Protein AF-A0AB39YN99-F1 (afdb_monomer)

Solvent-accessible surface area (backbone atoms only — not comparable to full-atom values): 7564 Å² total; per-residue (Å²): 137,82,85,80,78,78,79,78,75,82,68,82,74,73,77,82,43,64,75,48,99,89,37,69,22,43,81,35,86,63,63,69,101,74,63,87,51,99,78,62,91,64,81,81,72,51,27,34,34,31,96,87,71,52,70,44,65,35,57,83,80,37,55,66,59,41,53,52,52,52,52,52,50,50,54,52,50,53,50,52,48,53,54,49,53,53,50,49,29,54,53,52,40,55,43,39,78,72,69,45,58,63,67,65,50,25,61,76,68,72,45,59,79,87,48,50,64,71,42,68,106

Sequence (121 aa):
MAENDVHVVTDQVIPVGPVHCGAHMAISAGPSHDAMKWVSVEPIWPEWACGCGFRMDIDAIDPVSGVWIAALRRQSLQHELAISQNTLALAFRKAVDAGVNPQALAEVAGVPAAEIETLLA

Foldseek 3Di:
DDPPPPPPPPPPPPDQADDDPNDTFDWDPDADPPPPPPDDPDPRFIWGADPVGDTGGPCVVDVPVSVVVVVVVVVVVVVVVVVVLLVQLVVLCVCVVVVDDSVVVCVVVVNPPVCSVVSND

Nearest PDB structures (foldseek):
  1nr4-assembly3_F  TM=3.865E-01  e=9.931E+00  unclassified

Mean predicted aligned error: 11.43 Å

Organism: NCBI:txid3162492

Secondary structure (DSSP, 8-state):
----------------PPEETTEEPEEE-SPSTT---TT--S----EEE-TTS-EEESTTT-HHHHHHHHHHHHHHHHHHHHHHHHHHHHHHHHHHHTT--HHHHHHHHT--GGGHHHHH-

pLDDT: mean 78.4, std 18.28, range [38.88, 98.0]

Structure (mmCIF, N/CA/C/O backbone):
data_AF-A0AB39YN99-F1
#
_entry.id   AF-A0AB39YN99-F1
#
loop_
_atom_site.group_PDB
_atom_site.id
_atom_site.type_symbol
_atom_site.label_atom_id
_atom_site.label_alt_id
_atom_site.label_comp_id
_atom_site.label_asym_id
_atom_site.label_entity_id
_atom_site.label_seq_id
_atom_site.pdbx_PDB_ins_code
_atom_site.Cartn_x
_atom_site.Cartn_y
_atom_site.Cartn_z
_atom_site.occupancy
_atom_site.B_iso_or_equiv
_atom_site.auth_seq_id
_atom_site.auth_comp_id
_atom_site.auth_asym_id
_atom_site.auth_atom_id
_atom_site.pdbx_PDB_model_num
ATOM 1 N N . MET A 1 1 ? 9.191 38.308 -26.990 1.00 38.88 1 MET A N 1
ATOM 2 C CA . MET A 1 1 ? 8.729 37.286 -26.031 1.00 38.88 1 MET A CA 1
ATOM 3 C C . MET A 1 1 ? 8.243 36.123 -26.868 1.00 38.88 1 MET A C 1
ATOM 5 O O . MET A 1 1 ? 7.245 36.288 -27.549 1.00 38.88 1 MET A O 1
ATOM 9 N N . ALA A 1 2 ? 9.026 35.050 -26.956 1.00 40.06 2 ALA A N 1
ATOM 10 C CA . ALA A 1 2 ? 8.625 33.838 -27.661 1.00 40.06 2 ALA A CA 1
ATOM 11 C C . ALA A 1 2 ? 8.092 32.868 -26.604 1.00 40.06 2 ALA A C 1
ATOM 13 O O . ALA A 1 2 ? 8.835 32.486 -25.700 1.00 40.06 2 ALA A O 1
ATOM 14 N N . GLU A 1 3 ? 6.797 32.570 -26.669 1.00 43.72 3 GLU A N 1
ATOM 15 C CA . GLU A 1 3 ? 6.169 31.494 -25.906 1.00 43.72 3 GLU A CA 1
ATOM 16 C C . GLU A 1 3 ? 6.797 30.173 -26.353 1.00 43.72 3 GLU A C 1
ATOM 18 O O . GLU A 1 3 ? 6.699 29.781 -27.514 1.00 43.72 3 GLU A O 1
ATOM 23 N N . ASN A 1 4 ? 7.515 29.530 -25.434 1.00 45.47 4 ASN A N 1
ATOM 24 C CA . ASN A 1 4 ? 8.022 28.181 -25.625 1.00 45.47 4 ASN A CA 1
ATOM 25 C C . ASN A 1 4 ? 6.851 27.234 -25.364 1.00 45.47 4 ASN A C 1
ATOM 27 O O . ASN A 1 4 ? 6.567 26.886 -24.217 1.00 45.47 4 ASN A O 1
ATOM 31 N N . ASP A 1 5 ? 6.146 26.885 -26.432 1.00 44.09 5 ASP A N 1
ATOM 32 C CA . ASP A 1 5 ? 5.047 25.932 -26.393 1.00 44.09 5 ASP A CA 1
ATOM 33 C C . ASP A 1 5 ? 5.636 24.537 -26.135 1.00 44.09 5 ASP A C 1
ATOM 35 O O . ASP A 1 5 ? 6.235 23.901 -27.009 1.00 44.09 5 ASP A O 1
ATOM 39 N N . VAL A 1 6 ? 5.569 24.087 -24.8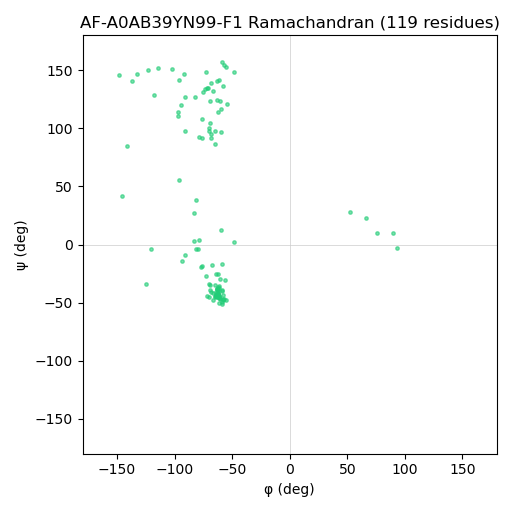80 1.00 55.06 6 VAL A N 1
ATOM 40 C CA . VAL A 1 6 ? 5.985 22.736 -24.502 1.00 55.06 6 VAL A CA 1
ATOM 41 C C . VAL A 1 6 ? 4.879 21.797 -24.958 1.00 55.06 6 VAL A C 1
ATOM 43 O O . VAL A 1 6 ? 3.924 21.535 -24.230 1.00 55.06 6 VAL A O 1
ATOM 46 N N . HIS A 1 7 ? 5.013 21.277 -26.176 1.00 40.53 7 HIS A N 1
ATOM 47 C CA . HIS A 1 7 ? 4.243 20.122 -26.615 1.00 40.53 7 HIS A CA 1
ATOM 48 C C . HIS A 1 7 ? 4.562 18.944 -25.688 1.00 40.53 7 HIS A C 1
ATOM 50 O O . HIS A 1 7 ? 5.565 18.248 -25.853 1.00 40.53 7 HIS A O 1
ATOM 56 N N . VAL A 1 8 ? 3.708 18.727 -24.687 1.00 49.81 8 VAL A N 1
ATOM 57 C CA . VAL A 1 8 ? 3.720 17.511 -23.877 1.00 49.81 8 VAL A CA 1
ATOM 58 C C . VAL A 1 8 ? 3.265 16.383 -24.793 1.00 49.81 8 VAL A C 1
ATOM 60 O O . VAL A 1 8 ? 2.074 16.175 -25.011 1.00 49.81 8 VAL A O 1
ATOM 63 N N . VAL A 1 9 ? 4.230 15.685 -25.384 1.00 46.12 9 VAL A N 1
ATOM 64 C CA . VAL A 1 9 ? 3.990 14.441 -26.109 1.00 46.12 9 VAL A CA 1
ATOM 65 C C . VAL A 1 9 ? 3.508 13.420 -25.079 1.00 46.12 9 VAL A C 1
ATOM 67 O O . VAL A 1 9 ? 4.300 12.837 -24.347 1.00 46.12 9 VAL A O 1
ATOM 70 N N . THR A 1 10 ? 2.192 13.229 -24.986 1.00 50.16 10 THR A N 1
ATOM 71 C CA . THR A 1 10 ? 1.552 12.155 -24.211 1.00 50.16 10 THR A CA 1
ATOM 72 C C . THR A 1 10 ? 1.547 10.845 -24.991 1.00 50.16 10 THR A C 1
ATOM 74 O O . THR A 1 10 ? 0.559 10.114 -24.969 1.00 50.16 10 THR A O 1
ATOM 77 N N . ASP A 1 11 ? 2.617 10.552 -25.724 1.00 49.78 11 ASP A N 1
ATOM 78 C CA . ASP A 1 11 ? 2.796 9.202 -26.229 1.00 49.78 11 ASP A CA 1
ATOM 79 C C . ASP A 1 11 ? 3.270 8.394 -25.023 1.00 49.78 11 ASP A C 1
ATOM 81 O O . ASP A 1 11 ? 4.358 8.633 -24.493 1.00 49.78 11 ASP A O 1
ATOM 85 N N . GLN A 1 12 ? 2.412 7.524 -24.486 1.00 49.94 12 GLN A N 1
ATOM 86 C CA . GLN A 1 12 ? 2.857 6.555 -23.493 1.00 49.94 12 GLN A CA 1
ATOM 87 C C . GLN A 1 12 ? 3.834 5.618 -24.197 1.00 49.94 12 GLN A C 1
ATOM 89 O O . GLN A 1 12 ? 3.448 4.580 -24.730 1.00 49.94 12 GLN A O 1
ATOM 94 N N . VAL A 1 13 ? 5.105 6.011 -24.230 1.00 55.81 13 VAL A N 1
ATOM 95 C CA . VAL A 1 13 ? 6.189 5.167 -24.706 1.00 55.81 13 VAL A CA 1
ATOM 96 C C . VAL A 1 13 ? 6.325 4.060 -23.674 1.00 55.81 13 VAL A C 1
ATOM 98 O O . VAL A 1 13 ? 6.999 4.217 -22.660 1.00 55.81 13 VAL A O 1
ATOM 101 N N . ILE A 1 14 ? 5.629 2.947 -23.899 1.00 59.09 14 ILE A N 1
ATOM 102 C CA . ILE A 1 14 ? 5.963 1.701 -23.221 1.00 59.09 14 ILE A CA 1
ATOM 103 C C . ILE A 1 14 ? 7.404 1.411 -23.643 1.00 59.09 14 ILE A C 1
ATOM 105 O O . ILE A 1 14 ? 7.646 1.259 -24.846 1.00 59.09 14 ILE A O 1
ATOM 109 N N . PRO A 1 15 ? 8.369 1.388 -22.710 1.00 64.12 15 PRO A N 1
ATOM 110 C CA . PRO A 1 15 ? 9.749 1.173 -23.086 1.00 64.12 15 PRO A CA 1
ATOM 111 C C . PRO A 1 15 ? 9.870 -0.183 -23.771 1.00 64.12 15 PRO A C 1
ATOM 113 O O . PRO A 1 15 ? 9.473 -1.220 -23.231 1.00 64.12 15 PRO A O 1
ATOM 116 N N . VAL A 1 16 ? 10.389 -0.158 -24.997 1.00 73.12 16 VAL A N 1
ATOM 117 C CA . VAL A 1 16 ? 10.720 -1.373 -25.731 1.00 73.12 16 VAL A CA 1
ATOM 118 C C . VAL A 1 16 ? 11.916 -1.981 -25.014 1.00 73.12 16 VAL A C 1
ATOM 120 O O . VAL A 1 16 ? 13.025 -1.456 -25.091 1.00 73.12 16 VAL A O 1
ATOM 123 N N . GLY A 1 17 ? 11.668 -3.052 -24.263 1.00 77.44 17 GLY A N 1
ATOM 124 C CA . GLY A 1 17 ? 12.700 -3.703 -23.471 1.00 77.44 17 GLY A CA 1
ATOM 125 C C . GLY A 1 17 ? 13.879 -4.197 -24.311 1.00 77.44 17 GLY A C 1
ATOM 126 O O . GLY A 1 17 ? 13.727 -4.441 -25.517 1.00 77.44 17 GLY A O 1
ATOM 127 N N . PRO A 1 18 ? 15.056 -4.380 -23.690 1.00 86.56 18 PRO A N 1
ATOM 128 C CA . PRO A 1 18 ? 16.222 -4.944 -24.352 1.00 86.56 18 PRO A CA 1
ATOM 129 C C . PRO A 1 18 ? 15.906 -6.330 -24.923 1.00 86.56 18 PRO A C 1
ATOM 131 O O . PRO A 1 18 ? 15.003 -7.035 -24.465 1.00 86.56 18 PRO A O 1
ATOM 134 N N . VAL A 1 19 ? 16.649 -6.723 -25.957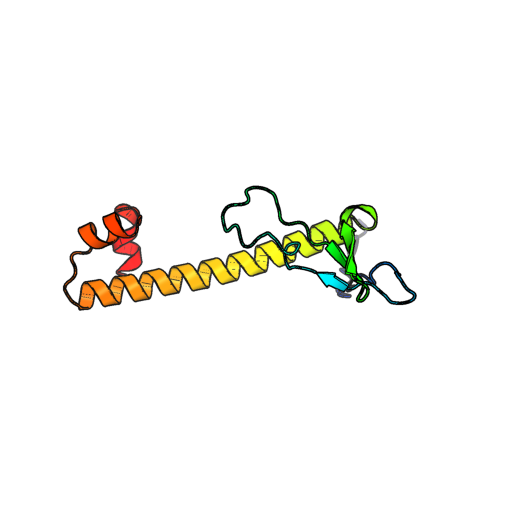 1.00 90.06 19 VAL A N 1
ATOM 135 C CA . VAL A 1 19 ? 16.476 -8.025 -26.608 1.00 90.06 19 VAL A CA 1
ATOM 136 C C . VAL A 1 19 ? 17.390 -9.054 -25.951 1.00 90.06 19 VAL A C 1
ATOM 138 O O . VAL A 1 19 ? 18.603 -8.869 -25.894 1.00 90.06 19 VAL A O 1
ATOM 141 N N . HIS A 1 20 ? 16.810 -10.176 -25.529 1.00 90.50 20 HIS A N 1
ATOM 142 C CA . HIS A 1 20 ? 17.538 -11.353 -25.062 1.00 90.50 20 HIS A CA 1
ATOM 143 C C . HIS A 1 20 ? 16.899 -12.621 -25.638 1.00 90.50 20 HIS A C 1
ATOM 145 O O . HIS A 1 20 ? 15.679 -12.711 -25.764 1.00 90.50 20 HIS A O 1
ATOM 151 N N . CYS A 1 21 ? 17.713 -13.603 -26.039 1.00 93.69 21 CYS A N 1
ATOM 152 C CA . CYS A 1 21 ? 17.256 -14.801 -26.766 1.00 93.69 21 CYS A CA 1
ATOM 153 C C . CYS A 1 21 ? 16.414 -14.505 -28.029 1.00 93.69 21 CYS A C 1
ATOM 155 O O . CYS A 1 21 ? 15.579 -15.316 -28.420 1.00 93.69 21 CYS A O 1
ATOM 157 N N . GLY A 1 22 ? 16.622 -13.351 -28.672 1.00 92.12 22 GLY A N 1
ATOM 158 C CA . GLY A 1 22 ? 15.865 -12.950 -29.863 1.00 92.12 22 GLY A CA 1
ATOM 159 C C . GLY A 1 22 ? 14.437 -12.464 -29.587 1.00 92.12 22 GLY A C 1
ATOM 160 O O . GLY A 1 22 ? 13.686 -12.258 -30.535 1.00 92.12 22 GLY A O 1
ATOM 161 N N . ALA A 1 23 ? 14.061 -12.255 -28.322 1.00 89.00 23 ALA A N 1
ATOM 162 C CA . ALA A 1 23 ? 12.782 -11.675 -27.924 1.00 89.00 23 ALA A CA 1
ATOM 163 C C . ALA A 1 23 ? 12.997 -10.427 -27.059 1.00 89.00 23 ALA A C 1
ATOM 165 O O . ALA A 1 23 ? 13.983 -10.327 -26.326 1.00 89.00 23 ALA A O 1
ATOM 166 N N . HIS A 1 24 ? 12.059 -9.481 -27.125 1.00 89.19 24 HIS A N 1
ATOM 167 C CA . HIS A 1 24 ? 12.042 -8.358 -26.192 1.00 89.19 24 HIS A CA 1
ATOM 168 C C . HIS A 1 24 ? 11.746 -8.859 -24.781 1.00 89.19 24 HIS A C 1
ATOM 170 O O . HIS A 1 24 ? 10.819 -9.641 -24.561 1.00 89.19 24 HIS A O 1
ATOM 176 N N . MET A 1 25 ? 12.552 -8.407 -23.831 1.00 87.56 25 MET A N 1
ATOM 177 C CA . MET A 1 25 ? 12.331 -8.662 -22.417 1.00 87.56 25 MET A CA 1
ATOM 178 C C . MET A 1 25 ? 11.144 -7.836 -21.917 1.00 87.56 25 MET A C 1
ATOM 180 O O . MET A 1 25 ? 10.891 -6.730 -22.396 1.00 87.56 25 MET A O 1
ATOM 184 N N . ALA A 1 26 ? 10.418 -8.376 -20.942 1.00 85.44 26 ALA A N 1
ATOM 185 C CA . ALA A 1 26 ? 9.306 -7.694 -20.291 1.00 85.44 26 ALA A CA 1
ATOM 186 C C . ALA A 1 26 ? 9.738 -7.168 -18.921 1.00 85.44 26 ALA A C 1
ATOM 188 O O . ALA A 1 26 ? 10.592 -7.763 -18.267 1.00 85.44 26 ALA A O 1
ATOM 189 N N . ILE A 1 27 ? 9.126 -6.080 -18.461 1.00 79.69 27 ILE A N 1
ATOM 190 C CA . ILE A 1 27 ? 9.328 -5.604 -17.090 1.00 79.69 27 ILE A CA 1
ATOM 191 C C . ILE A 1 27 ? 8.678 -6.603 -16.135 1.00 79.69 27 ILE A C 1
ATOM 193 O O . ILE A 1 27 ? 7.473 -6.851 -16.206 1.00 79.69 27 ILE A O 1
ATOM 197 N N . SER A 1 28 ? 9.454 -7.136 -15.200 1.00 74.56 28 SER A N 1
ATOM 198 C CA . SER A 1 28 ? 8.920 -7.852 -14.050 1.00 74.56 28 SER A CA 1
ATOM 199 C C . SER A 1 28 ? 8.853 -6.910 -12.853 1.00 74.56 28 SER A C 1
ATOM 201 O O . SER A 1 28 ? 9.875 -6.531 -12.290 1.00 74.56 28 SER A O 1
ATOM 203 N N . ALA A 1 29 ? 7.631 -6.558 -12.449 1.00 58.72 29 ALA A N 1
ATOM 204 C CA . ALA A 1 29 ? 7.355 -5.799 -11.224 1.00 58.72 29 ALA A CA 1
ATOM 205 C C . ALA A 1 29 ? 7.297 -6.686 -9.960 1.00 58.72 29 ALA A C 1
ATOM 207 O O . ALA A 1 29 ? 6.960 -6.210 -8.876 1.00 58.72 29 ALA A O 1
ATOM 208 N N . GLY A 1 30 ? 7.561 -7.987 -10.112 1.00 53.34 30 GLY A N 1
ATOM 209 C CA . GLY A 1 30 ? 7.615 -8.946 -9.018 1.00 53.34 30 GLY A CA 1
ATOM 210 C C . GLY A 1 30 ? 9.057 -9.133 -8.556 1.00 53.34 30 GLY A C 1
ATOM 211 O O . GLY A 1 30 ? 9.948 -9.164 -9.410 1.00 53.34 30 GLY A O 1
ATOM 212 N N . PRO A 1 31 ? 9.291 -9.279 -7.244 1.00 50.59 31 PRO A N 1
ATOM 213 C CA . PRO A 1 31 ? 10.626 -9.554 -6.748 1.00 50.59 31 PRO A CA 1
ATOM 214 C C . PRO A 1 31 ? 11.207 -10.803 -7.417 1.00 50.59 31 PRO A C 1
ATOM 216 O O . PRO A 1 31 ? 10.467 -11.715 -7.809 1.00 50.59 31 PRO A O 1
ATOM 219 N N . SER A 1 32 ? 12.537 -10.873 -7.511 1.00 51.69 32 SER A N 1
ATOM 220 C CA . SER A 1 32 ? 13.215 -12.158 -7.679 1.00 51.69 32 SER A CA 1
ATOM 221 C C . SER A 1 32 ? 12.649 -13.142 -6.644 1.00 51.69 32 SER A C 1
ATOM 223 O O . SER A 1 32 ? 12.173 -12.729 -5.585 1.00 51.69 32 SER A O 1
ATOM 225 N N . HIS A 1 33 ? 12.619 -14.426 -6.996 1.00 42.72 33 HIS A N 1
ATOM 226 C CA . HIS A 1 33 ? 11.832 -15.533 -6.421 1.00 42.72 33 HIS A CA 1
ATOM 227 C C . HIS A 1 33 ? 11.834 -15.708 -4.871 1.00 42.72 33 HIS A C 1
ATOM 229 O O . HIS A 1 33 ? 11.201 -16.636 -4.374 1.00 42.72 33 HIS A O 1
ATOM 235 N N . ASP A 1 34 ? 12.501 -14.832 -4.115 1.00 46.19 34 ASP A N 1
ATOM 236 C CA . ASP A 1 34 ? 12.751 -14.870 -2.673 1.00 46.19 34 ASP A CA 1
ATOM 237 C C . ASP A 1 34 ? 12.198 -13.674 -1.855 1.00 46.19 34 ASP A C 1
ATOM 239 O O . ASP A 1 34 ? 12.284 -13.682 -0.624 1.00 46.19 34 ASP A O 1
ATOM 243 N N . ALA A 1 35 ? 11.594 -12.641 -2.464 1.00 46.47 35 ALA A N 1
ATOM 244 C CA . ALA A 1 35 ? 11.055 -11.498 -1.701 1.00 46.47 35 ALA A CA 1
ATOM 245 C C . ALA A 1 35 ? 9.547 -11.612 -1.395 1.00 46.47 35 ALA A C 1
ATOM 247 O O . ALA A 1 35 ? 8.761 -10.699 -1.622 1.00 46.47 35 ALA A O 1
ATOM 248 N N . MET A 1 36 ? 9.151 -12.716 -0.756 1.00 42.91 36 MET A N 1
ATOM 249 C CA . MET A 1 36 ? 8.018 -12.710 0.190 1.00 42.91 36 MET A CA 1
ATOM 250 C C . MET A 1 36 ? 8.461 -12.234 1.586 1.00 42.91 36 MET A C 1
ATOM 252 O O . MET A 1 36 ? 7.881 -12.587 2.610 1.00 42.91 36 MET A O 1
ATOM 256 N N . LYS A 1 37 ? 9.506 -11.406 1.651 1.00 48.50 37 LYS A N 1
ATOM 257 C CA . LYS A 1 37 ? 9.870 -10.673 2.858 1.00 48.50 37 LYS A CA 1
ATOM 258 C C . LYS A 1 37 ? 9.145 -9.339 2.792 1.00 48.50 37 LYS A C 1
ATOM 260 O O . LYS A 1 37 ? 9.633 -8.395 2.186 1.00 48.50 37 LYS A O 1
ATOM 265 N N . TRP A 1 38 ? 8.004 -9.251 3.468 1.00 48.78 38 TRP A N 1
ATOM 266 C CA . TRP A 1 38 ? 7.230 -8.023 3.719 1.00 48.78 38 TRP A CA 1
ATOM 267 C C . TRP A 1 38 ? 8.021 -6.940 4.498 1.00 48.78 38 TRP A C 1
ATOM 269 O O . TRP A 1 38 ? 7.452 -5.981 5.003 1.00 48.78 38 TRP A O 1
ATOM 279 N N . VAL A 1 39 ? 9.340 -7.120 4.626 1.00 49.38 39 VAL A N 1
ATOM 280 C CA . VAL A 1 39 ? 10.290 -6.383 5.459 1.00 49.38 39 VAL A CA 1
ATOM 281 C C . VAL A 1 39 ? 11.639 -6.294 4.722 1.00 49.38 39 VAL A C 1
ATOM 283 O O . VAL A 1 39 ? 12.693 -6.537 5.303 1.00 49.38 39 VAL A O 1
ATOM 286 N N . SER A 1 40 ? 11.641 -6.032 3.413 1.00 55.59 40 SER A N 1
ATOM 287 C CA . SER A 1 40 ? 12.859 -5.518 2.774 1.00 55.59 40 SER A CA 1
ATOM 288 C C . SER A 1 40 ? 12.769 -3.999 2.730 1.00 55.59 40 SER A C 1
ATOM 290 O O . SER A 1 40 ? 11.821 -3.451 2.172 1.00 55.59 40 SER A O 1
ATOM 292 N N . VAL A 1 41 ? 13.731 -3.328 3.366 1.00 54.66 41 VAL A N 1
ATOM 293 C CA . VAL A 1 41 ? 13.883 -1.861 3.333 1.00 54.66 41 VAL A CA 1
ATOM 294 C C . VAL A 1 41 ? 14.481 -1.415 1.994 1.00 54.66 41 VAL A C 1
ATOM 296 O O . VAL A 1 41 ? 14.367 -0.253 1.610 1.00 54.66 41 VAL A O 1
ATOM 299 N N . GLU A 1 42 ? 15.105 -2.341 1.265 1.00 58.38 42 GLU A N 1
ATOM 300 C CA . GLU A 1 42 ? 15.669 -2.060 -0.046 1.00 58.38 42 GLU A CA 1
ATOM 301 C C . GLU A 1 42 ? 14.553 -1.919 -1.088 1.00 58.38 42 GLU A C 1
ATOM 303 O O . GLU A 1 42 ? 13.645 -2.760 -1.134 1.00 58.38 42 GLU A O 1
ATOM 308 N N . PRO A 1 43 ? 14.607 -0.874 -1.936 1.00 59.19 43 PRO A N 1
ATOM 309 C CA . PRO A 1 43 ? 13.700 -0.754 -3.062 1.00 59.19 43 PRO A CA 1
ATOM 310 C C . PRO A 1 43 ? 13.779 -2.025 -3.906 1.00 59.19 43 PRO A C 1
ATOM 312 O O . PRO A 1 43 ? 14.845 -2.379 -4.408 1.00 59.19 43 PRO A O 1
ATOM 315 N N . ILE A 1 44 ? 12.646 -2.709 -4.071 1.00 66.38 44 ILE A N 1
ATOM 316 C CA . ILE A 1 44 ? 12.533 -3.775 -5.065 1.00 66.38 44 ILE A CA 1
ATOM 317 C C . ILE A 1 44 ? 12.558 -3.075 -6.419 1.00 66.38 44 ILE A C 1
ATOM 319 O O . ILE A 1 44 ? 11.545 -2.518 -6.857 1.00 66.38 44 ILE A O 1
ATOM 323 N N . TRP A 1 45 ? 13.734 -3.044 -7.036 1.00 67.38 45 TRP A N 1
ATOM 324 C CA . TRP A 1 45 ? 13.882 -2.486 -8.366 1.00 67.38 45 TRP A CA 1
ATOM 325 C C . TRP A 1 45 ? 13.219 -3.418 -9.384 1.00 67.38 45 TRP A C 1
ATOM 327 O O . TRP A 1 45 ? 13.376 -4.637 -9.301 1.00 67.38 45 TRP A O 1
ATOM 337 N N . PRO A 1 46 ? 12.429 -2.874 -10.323 1.00 72.12 46 PRO A N 1
ATOM 338 C CA . PRO A 1 46 ? 11.955 -3.645 -11.458 1.00 72.12 46 PRO A CA 1
ATOM 339 C C . PRO A 1 46 ? 13.149 -4.132 -12.281 1.00 72.12 46 PRO A C 1
ATOM 341 O O . PRO A 1 46 ? 14.120 -3.410 -12.495 1.00 72.12 46 PRO A O 1
ATOM 344 N N . GLU A 1 47 ? 13.039 -5.354 -12.776 1.00 79.56 47 GLU A N 1
ATOM 345 C CA . GLU A 1 47 ? 14.037 -5.978 -13.641 1.00 79.56 47 GLU A CA 1
ATOM 346 C C . GLU A 1 47 ? 13.421 -6.196 -15.024 1.00 79.56 47 GLU A C 1
ATOM 348 O O . GLU A 1 47 ? 12.210 -6.412 -15.160 1.00 79.56 47 GLU A O 1
ATOM 353 N N . TRP A 1 48 ? 14.253 -6.199 -16.059 1.00 85.75 48 TRP A N 1
ATOM 354 C CA . TRP A 1 48 ? 13.877 -6.827 -17.315 1.00 85.75 48 TRP A CA 1
ATOM 355 C C . TRP A 1 48 ? 13.985 -8.341 -17.146 1.00 85.75 48 TRP A C 1
ATOM 357 O O . TRP A 1 48 ? 15.018 -8.857 -16.721 1.00 85.75 48 TRP A O 1
ATOM 367 N N . ALA A 1 49 ? 12.943 -9.063 -17.543 1.00 87.50 49 ALA A N 1
ATOM 368 C CA . ALA A 1 49 ? 12.885 -10.514 -17.528 1.00 87.50 49 ALA A CA 1
ATOM 369 C C . ALA A 1 49 ? 12.710 -11.061 -18.950 1.00 87.50 49 ALA A C 1
ATOM 371 O O . ALA A 1 49 ? 11.809 -10.668 -19.696 1.00 87.50 49 ALA A O 1
ATOM 372 N N . CYS A 1 50 ? 13.570 -12.004 -19.326 1.00 89.00 50 CYS A N 1
ATOM 373 C CA . CYS A 1 50 ? 13.420 -12.799 -20.537 1.00 89.00 50 CYS A CA 1
ATOM 374 C C . CYS A 1 50 ? 12.644 -14.082 -20.214 1.00 89.00 50 CYS A C 1
ATOM 376 O O . CYS A 1 50 ? 12.841 -14.681 -19.156 1.00 89.00 50 CYS A O 1
ATOM 378 N N . GLY A 1 51 ? 11.840 -14.580 -21.157 1.00 85.81 51 GLY A N 1
ATOM 379 C CA . GLY A 1 51 ? 11.148 -15.868 -21.015 1.00 85.81 51 GLY A CA 1
ATOM 380 C C . GLY A 1 51 ? 12.081 -17.070 -20.795 1.00 85.81 51 GLY A C 1
ATOM 381 O O . GL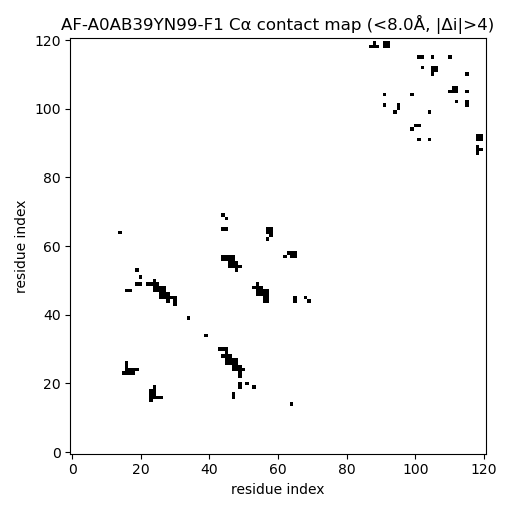Y A 1 51 ? 11.632 -18.104 -20.315 1.00 85.81 51 GLY A O 1
ATOM 382 N N . CYS A 1 52 ? 13.381 -16.940 -21.088 1.00 89.25 52 CYS A N 1
ATOM 383 C CA . CYS A 1 52 ? 14.386 -17.967 -20.799 1.00 89.25 52 CYS A CA 1
ATOM 384 C C . CYS A 1 52 ? 14.860 -17.991 -19.330 1.00 89.25 52 CYS A C 1
ATOM 386 O O . CYS A 1 52 ? 15.698 -18.819 -18.983 1.00 89.25 52 CYS A O 1
ATOM 388 N N . GLY A 1 53 ? 14.396 -17.059 -18.489 1.00 86.12 53 GLY A N 1
ATOM 389 C CA . GLY A 1 53 ? 14.806 -16.918 -17.088 1.00 86.12 53 GLY A CA 1
ATOM 390 C C . GLY A 1 53 ? 15.965 -15.945 -16.840 1.00 86.12 53 GLY A C 1
ATOM 391 O O . GLY A 1 53 ? 16.301 -15.706 -15.684 1.00 86.12 53 GLY A O 1
ATOM 392 N N . PHE A 1 54 ? 16.557 -15.356 -17.887 1.00 86.38 54 PHE A N 1
ATOM 393 C CA . PHE A 1 54 ? 17.554 -14.288 -17.733 1.00 86.38 54 PHE A CA 1
ATOM 394 C C . PHE A 1 54 ? 16.900 -13.011 -17.198 1.00 86.38 54 PHE A C 1
ATOM 396 O O . PHE A 1 54 ? 15.806 -12.642 -17.640 1.00 86.38 54 PHE A O 1
ATOM 403 N N . ARG A 1 55 ? 17.584 -12.340 -16.268 1.00 84.94 55 ARG A N 1
ATOM 404 C CA . ARG A 1 55 ? 17.128 -11.111 -15.616 1.00 84.94 55 ARG A CA 1
ATOM 405 C C . ARG A 1 55 ? 18.245 -10.082 -15.628 1.00 84.94 55 ARG A C 1
ATOM 407 O O . ARG A 1 55 ? 19.417 -10.446 -15.561 1.00 84.94 55 ARG A O 1
ATOM 414 N N . MET A 1 56 ? 17.871 -8.818 -15.735 1.00 82.81 56 MET A N 1
ATOM 415 C CA . MET A 1 56 ? 18.811 -7.705 -15.699 1.00 82.81 56 MET A CA 1
ATOM 416 C C . MET A 1 56 ? 18.161 -6.478 -15.079 1.00 82.81 56 MET A C 1
ATOM 418 O O . MET A 1 56 ? 16.969 -6.230 -15.281 1.00 82.81 56 MET A O 1
ATOM 422 N N . ASP A 1 57 ? 18.968 -5.701 -14.371 1.00 79.62 57 ASP A N 1
ATOM 423 C CA . ASP A 1 57 ? 18.519 -4.471 -13.734 1.00 79.62 57 ASP A CA 1
ATOM 424 C C . ASP A 1 57 ? 18.059 -3.455 -14.787 1.00 79.62 57 ASP A C 1
ATOM 426 O O . ASP A 1 57 ? 18.633 -3.343 -15.878 1.00 79.62 57 ASP A O 1
ATOM 430 N N . ILE A 1 58 ? 16.977 -2.730 -14.491 1.00 76.56 58 ILE A N 1
ATOM 431 C CA . ILE A 1 58 ? 16.383 -1.789 -15.449 1.00 76.56 58 ILE A CA 1
ATOM 432 C C . ILE A 1 58 ? 17.252 -0.555 -15.694 1.00 76.56 58 ILE A C 1
ATOM 434 O O . ILE A 1 58 ? 17.293 -0.019 -16.803 1.00 76.56 58 ILE A O 1
ATOM 438 N N . ASP A 1 59 ? 17.957 -0.113 -14.659 1.00 70.25 59 ASP A N 1
ATOM 439 C CA . ASP A 1 59 ? 18.758 1.106 -14.635 1.00 70.25 59 ASP A CA 1
ATOM 440 C C . ASP A 1 59 ? 20.093 0.942 -15.370 1.00 70.25 59 ASP A C 1
ATOM 442 O O . ASP A 1 59 ? 20.670 1.934 -15.815 1.00 70.25 59 ASP A O 1
ATOM 446 N N . ALA A 1 60 ? 20.537 -0.299 -15.583 1.00 70.38 60 ALA A N 1
ATOM 447 C CA . ALA A 1 60 ? 21.738 -0.618 -16.345 1.00 70.38 60 ALA A CA 1
ATOM 448 C C . ALA A 1 60 ? 21.661 -0.179 -17.819 1.00 70.38 60 ALA A C 1
ATOM 450 O O . ALA A 1 60 ? 22.698 0.042 -18.444 1.00 70.38 60 ALA A O 1
ATOM 451 N N . ILE A 1 61 ? 20.453 -0.067 -18.389 1.00 6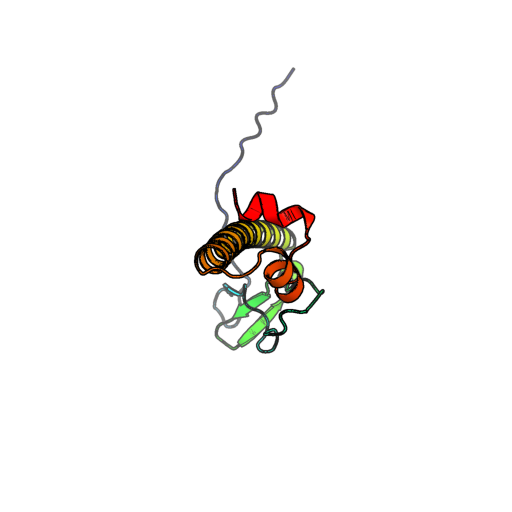9.00 61 ILE A N 1
ATOM 452 C CA . ILE A 1 61 ? 20.251 0.287 -19.806 1.00 69.00 61 ILE A CA 1
ATOM 453 C C . ILE A 1 61 ? 19.348 1.507 -19.985 1.00 69.00 61 ILE A C 1
ATOM 455 O O . ILE A 1 61 ? 19.572 2.284 -20.913 1.00 69.00 61 ILE A O 1
ATOM 459 N N . ASP A 1 62 ? 18.348 1.698 -19.121 1.00 71.25 62 ASP A N 1
ATOM 460 C CA . ASP A 1 62 ? 17.387 2.791 -19.264 1.00 71.25 62 ASP A CA 1
ATOM 461 C C . ASP A 1 62 ? 17.005 3.404 -17.903 1.00 71.25 62 ASP A C 1
ATOM 463 O O . ASP A 1 62 ? 15.977 3.056 -17.303 1.00 71.25 62 ASP A O 1
ATOM 467 N N . PRO A 1 63 ? 17.812 4.357 -17.401 1.00 72.50 63 PRO A N 1
ATOM 468 C CA . PRO A 1 63 ? 17.541 5.009 -16.124 1.00 72.50 63 PRO A CA 1
ATOM 469 C C . PRO A 1 63 ? 16.240 5.832 -16.129 1.00 72.50 63 PRO A C 1
ATOM 471 O O . PRO A 1 63 ? 15.636 6.016 -15.071 1.00 72.50 63 PRO A O 1
ATOM 474 N N . VAL A 1 64 ? 15.766 6.309 -17.289 1.00 79.44 64 VAL A N 1
ATOM 475 C CA . VAL A 1 64 ? 14.510 7.078 -17.389 1.00 79.44 64 VAL A CA 1
ATOM 476 C C . VAL A 1 64 ? 13.308 6.158 -17.184 1.00 79.44 64 VAL A C 1
ATOM 478 O O . VAL A 1 64 ? 12.410 6.487 -16.404 1.00 79.44 64 VAL A O 1
ATOM 481 N N . SER A 1 65 ? 13.319 4.976 -17.802 1.00 73.25 65 SER A N 1
ATOM 482 C CA . SER A 1 65 ? 12.301 3.950 -17.547 1.00 73.25 65 SER A CA 1
ATOM 483 C C . SER A 1 65 ? 12.299 3.486 -16.094 1.00 73.25 65 SER A C 1
ATOM 485 O O . SER A 1 65 ? 11.225 3.279 -15.526 1.00 73.25 65 SER A O 1
ATOM 487 N N . GLY A 1 66 ? 13.473 3.410 -15.456 1.00 74.25 66 GLY A N 1
ATOM 488 C CA . GLY A 1 66 ? 13.585 3.150 -14.018 1.00 74.25 66 GLY A CA 1
ATOM 489 C C . GLY A 1 66 ? 12.789 4.151 -13.169 1.00 74.25 66 GLY A C 1
ATOM 490 O O . GLY A 1 66 ? 11.993 3.748 -12.317 1.00 74.25 66 GLY A O 1
ATOM 491 N N . VAL A 1 67 ? 12.924 5.455 -13.443 1.00 79.75 67 VAL A N 1
ATOM 492 C CA . VAL A 1 67 ? 12.152 6.511 -12.755 1.00 79.75 67 VAL A CA 1
ATOM 493 C C . VAL A 1 67 ? 10.653 6.387 -13.032 1.00 79.75 67 VAL A C 1
ATOM 495 O O . VAL A 1 67 ? 9.845 6.491 -12.106 1.00 79.75 67 VAL A O 1
ATOM 498 N N . TRP A 1 68 ? 10.263 6.153 -14.287 1.00 78.75 68 TRP A N 1
ATOM 499 C CA . TRP A 1 68 ? 8.855 6.026 -14.667 1.00 78.75 68 TRP A CA 1
ATOM 500 C C . TRP A 1 68 ? 8.166 4.855 -13.952 1.00 78.75 68 TRP A C 1
ATOM 502 O O . TRP A 1 68 ? 7.084 5.021 -13.384 1.00 78.75 68 TRP A O 1
ATOM 512 N N . ILE A 1 69 ? 8.815 3.692 -13.883 1.00 76.44 69 ILE A N 1
ATOM 513 C CA . ILE A 1 69 ? 8.257 2.521 -13.193 1.00 76.44 69 ILE A CA 1
ATOM 514 C C . ILE A 1 69 ? 8.214 2.744 -11.683 1.00 76.44 69 ILE A C 1
ATOM 516 O O . ILE A 1 69 ? 7.219 2.388 -11.048 1.00 76.44 69 ILE A O 1
ATOM 520 N N . ALA A 1 70 ? 9.233 3.380 -11.098 1.00 78.38 70 ALA A N 1
ATOM 521 C CA . ALA A 1 70 ? 9.202 3.761 -9.688 1.00 78.38 70 ALA A CA 1
ATOM 522 C C . ALA A 1 70 ? 8.015 4.697 -9.382 1.00 78.38 70 ALA A C 1
ATOM 524 O O . ALA A 1 70 ? 7.324 4.519 -8.373 1.00 78.38 70 ALA A O 1
ATOM 525 N N . ALA A 1 71 ? 7.715 5.647 -10.275 1.00 81.69 71 ALA A N 1
ATOM 526 C CA . ALA A 1 71 ? 6.560 6.531 -10.145 1.00 81.69 71 ALA A CA 1
ATOM 527 C C . ALA A 1 71 ? 5.225 5.766 -10.223 1.00 81.69 71 ALA A C 1
ATOM 529 O O . ALA A 1 71 ? 4.356 5.975 -9.370 1.00 81.69 71 ALA A O 1
ATOM 530 N N . LEU A 1 72 ? 5.077 4.840 -11.177 1.00 81.81 72 LEU A N 1
ATOM 531 C CA . LEU A 1 72 ? 3.894 3.977 -11.285 1.00 81.81 72 LEU A CA 1
ATOM 532 C C . LEU A 1 72 ? 3.721 3.077 -10.058 1.00 81.81 72 LEU A C 1
ATOM 534 O O . LEU A 1 72 ? 2.612 2.931 -9.543 1.00 81.81 72 LEU A O 1
ATOM 538 N N . ARG A 1 73 ? 4.816 2.509 -9.538 1.00 81.06 73 ARG A N 1
ATOM 539 C CA . ARG A 1 73 ? 4.789 1.690 -8.323 1.00 81.06 73 ARG A CA 1
ATOM 540 C C . ARG A 1 73 ? 4.353 2.511 -7.119 1.00 81.06 73 ARG A C 1
ATOM 542 O O . ARG A 1 73 ? 3.514 2.042 -6.356 1.00 81.06 73 ARG A O 1
ATOM 549 N N . ARG A 1 74 ? 4.858 3.740 -6.969 1.00 85.75 74 ARG A N 1
ATOM 550 C CA . ARG A 1 74 ? 4.402 4.661 -5.920 1.00 85.75 74 ARG A CA 1
ATOM 551 C C . ARG A 1 74 ? 2.901 4.921 -6.031 1.00 85.75 74 ARG A C 1
ATOM 553 O O . ARG A 1 74 ? 2.208 4.820 -5.026 1.00 85.75 74 ARG A O 1
ATOM 560 N N . GLN A 1 75 ? 2.400 5.215 -7.231 1.00 86.94 75 GLN A N 1
ATOM 561 C CA . GLN A 1 75 ? 0.974 5.459 -7.458 1.00 86.94 75 GLN A CA 1
ATOM 562 C C . GLN A 1 75 ? 0.119 4.230 -7.111 1.00 86.94 75 GLN A C 1
ATOM 564 O O . GLN A 1 75 ? -0.896 4.357 -6.429 1.00 86.94 75 GLN A O 1
ATOM 569 N N . SER A 1 76 ? 0.548 3.037 -7.529 1.00 83.50 76 SER A N 1
ATOM 570 C CA . SER A 1 76 ? -0.117 1.777 -7.181 1.00 83.50 76 SER A CA 1
ATOM 571 C C . SER A 1 76 ? -0.127 1.544 -5.668 1.00 83.50 76 SER A C 1
ATOM 573 O O . SER A 1 76 ? -1.184 1.284 -5.105 1.00 83.50 76 SER A O 1
ATOM 575 N N . LEU A 1 77 ? 1.006 1.723 -4.982 1.00 84.19 77 LEU A N 1
ATOM 576 C CA . LEU A 1 77 ? 1.084 1.563 -3.527 1.00 84.19 77 LEU A CA 1
ATOM 577 C C . LEU A 1 77 ? 0.243 2.598 -2.771 1.00 84.19 77 LEU A C 1
ATOM 579 O O . LEU A 1 77 ? -0.341 2.265 -1.748 1.00 84.19 77 LEU A O 1
ATOM 583 N N . GLN A 1 78 ? 0.139 3.834 -3.268 1.00 90.81 78 GLN A N 1
ATOM 584 C CA . GLN A 1 78 ? -0.759 4.844 -2.698 1.00 90.81 78 GLN A CA 1
ATOM 585 C C . GLN A 1 78 ? -2.228 4.421 -2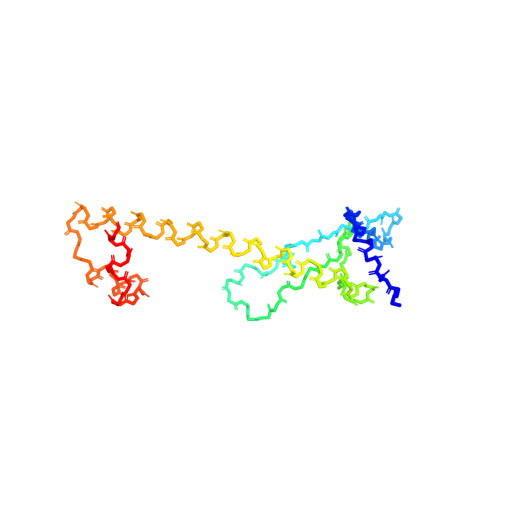.809 1.00 90.81 78 GLN A C 1
ATOM 587 O O . GLN A 1 78 ? -3.002 4.638 -1.878 1.00 90.81 78 GLN A O 1
ATOM 592 N N . HIS A 1 79 ? -2.605 3.791 -3.922 1.00 90.62 79 HIS A N 1
ATOM 593 C CA . HIS A 1 79 ? -3.945 3.243 -4.097 1.00 90.62 79 HIS A CA 1
ATOM 594 C C . HIS A 1 79 ? -4.212 2.067 -3.143 1.00 90.62 79 HIS A C 1
ATOM 596 O O . HIS A 1 79 ? -5.214 2.076 -2.430 1.00 90.62 79 HIS A O 1
ATOM 602 N N . GLU A 1 80 ? -3.287 1.107 -3.060 1.00 91.06 80 GLU A N 1
ATOM 603 C CA . GLU A 1 80 ? -3.385 -0.036 -2.139 1.00 91.06 80 GLU A CA 1
ATOM 604 C C . GLU A 1 80 ? -3.405 0.395 -0.666 1.00 91.06 80 GLU A C 1
ATOM 606 O O . GLU A 1 80 ? -4.142 -0.171 0.145 1.00 91.06 80 GLU A O 1
ATOM 611 N N . LEU A 1 81 ? -2.646 1.436 -0.309 1.00 92.38 81 LEU A N 1
ATOM 612 C CA . LEU A 1 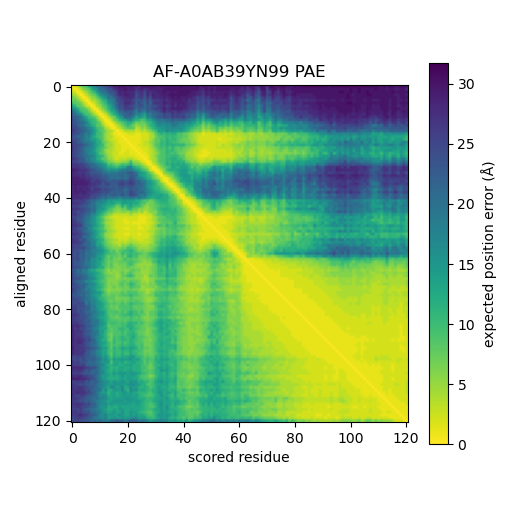81 ? -2.675 2.025 1.028 1.00 92.38 81 LEU A CA 1
ATOM 613 C C . LEU A 1 81 ? -4.067 2.578 1.351 1.00 92.38 81 LEU A C 1
ATOM 615 O O . LEU A 1 81 ? -4.596 2.282 2.420 1.00 92.38 81 LEU A O 1
ATOM 619 N N . ALA A 1 82 ? -4.687 3.317 0.427 1.00 94.56 82 ALA A N 1
ATOM 620 C CA . ALA A 1 82 ? -6.031 3.856 0.626 1.00 94.56 82 ALA A CA 1
ATOM 621 C C . ALA A 1 82 ? -7.078 2.741 0.806 1.00 94.56 82 ALA A C 1
ATOM 623 O O . ALA A 1 82 ? -7.928 2.818 1.696 1.00 94.56 82 ALA A O 1
ATOM 624 N N . ILE A 1 83 ? -6.999 1.670 0.009 1.00 94.62 83 ILE A N 1
ATOM 625 C CA . ILE A 1 83 ? -7.860 0.486 0.168 1.00 94.62 83 ILE A CA 1
ATOM 626 C C . ILE A 1 83 ? -7.644 -0.157 1.544 1.00 94.62 83 ILE A C 1
ATOM 628 O O . ILE A 1 83 ? -8.611 -0.473 2.245 1.00 94.62 83 ILE A O 1
ATOM 632 N N . SER A 1 84 ? -6.387 -0.324 1.951 1.00 93.50 84 SER A N 1
ATOM 633 C CA . SER A 1 84 ? -6.021 -0.939 3.231 1.00 93.50 84 SER A CA 1
ATOM 634 C C . SER A 1 84 ? -6.516 -0.116 4.422 1.00 93.50 84 SER A C 1
ATOM 636 O O . SER A 1 84 ? -7.091 -0.675 5.354 1.00 93.50 84 SER A O 1
ATOM 638 N N . GLN A 1 85 ? -6.383 1.211 4.367 1.00 94.25 85 GLN A N 1
ATOM 639 C CA . GLN A 1 85 ? -6.898 2.134 5.385 1.00 94.25 85 GLN A CA 1
ATOM 640 C C . GLN A 1 85 ? -8.426 2.058 5.502 1.00 94.25 85 GLN A C 1
ATOM 642 O O . GLN A 1 85 ? -8.959 1.931 6.604 1.00 94.25 85 GLN A O 1
ATOM 647 N N . ASN A 1 86 ? -9.141 2.047 4.373 1.00 95.50 86 ASN A N 1
ATOM 648 C CA . ASN A 1 86 ? -10.598 1.890 4.363 1.00 95.50 86 ASN A CA 1
ATOM 649 C C . ASN A 1 86 ? -11.036 0.535 4.937 1.00 95.50 86 ASN A C 1
ATOM 651 O O . ASN A 1 86 ? -12.028 0.446 5.667 1.00 95.50 86 ASN A O 1
ATOM 655 N N . THR A 1 87 ? -10.284 -0.522 4.625 1.00 96.19 87 THR A N 1
ATOM 656 C CA . THR A 1 87 ? -10.530 -1.875 5.137 1.00 96.19 87 THR A CA 1
ATOM 657 C C . THR A 1 87 ? -10.333 -1.934 6.649 1.00 96.19 87 THR A C 1
ATOM 659 O O . THR A 1 87 ? -11.184 -2.488 7.346 1.00 96.19 87 THR A O 1
ATOM 662 N N . LEU A 1 88 ? -9.265 -1.314 7.163 1.00 95.44 88 LEU A N 1
ATOM 663 C CA . LEU A 1 88 ? -9.011 -1.196 8.596 1.00 95.44 88 LEU A CA 1
ATOM 664 C C . LEU A 1 88 ? -10.161 -0.470 9.302 1.00 95.44 88 LEU A C 1
ATOM 666 O O . LEU A 1 88 ? -10.714 -1.014 10.253 1.00 95.44 88 LEU A O 1
ATOM 670 N N . ALA A 1 89 ? -10.567 0.704 8.813 1.00 96.12 89 ALA A N 1
ATOM 671 C CA . ALA A 1 89 ? -11.655 1.480 9.411 1.00 96.12 89 ALA A CA 1
ATOM 672 C C . ALA A 1 89 ? -12.970 0.684 9.461 1.00 96.12 89 ALA A C 1
ATOM 674 O O . ALA A 1 89 ? -13.648 0.635 10.488 1.00 96.12 89 ALA A O 1
ATOM 675 N N . LEU A 1 90 ? -13.307 -0.020 8.375 1.00 97.06 90 LEU A N 1
ATOM 676 C CA . LEU A 1 90 ? -14.490 -0.877 8.335 1.00 97.06 90 LEU A CA 1
ATOM 677 C C . LEU A 1 90 ? -14.408 -2.039 9.335 1.00 97.06 90 LEU A C 1
ATOM 679 O O . LEU A 1 90 ? -15.394 -2.329 10.012 1.00 97.06 90 LEU A O 1
ATOM 683 N N . ALA A 1 91 ? -13.266 -2.722 9.411 1.00 97.12 91 ALA A N 1
ATOM 684 C CA . ALA A 1 91 ? -13.066 -3.827 10.345 1.00 97.12 91 ALA A CA 1
ATOM 685 C C . ALA A 1 91 ? -13.126 -3.349 11.804 1.00 97.12 91 ALA A C 1
ATOM 687 O O . ALA A 1 91 ? -13.764 -3.998 12.635 1.00 97.12 91 ALA A O 1
ATOM 688 N N . PHE A 1 92 ? -12.527 -2.191 12.089 1.00 97.62 92 PHE A N 1
ATOM 689 C CA . PHE A 1 92 ? -12.523 -1.572 13.408 1.00 97.62 92 PHE A CA 1
ATOM 690 C C . PHE A 1 92 ? -13.946 -1.232 13.868 1.00 97.62 92 PHE A C 1
ATOM 692 O O . PHE A 1 92 ? -14.362 -1.680 14.936 1.00 97.62 92 PHE A O 1
ATOM 699 N N .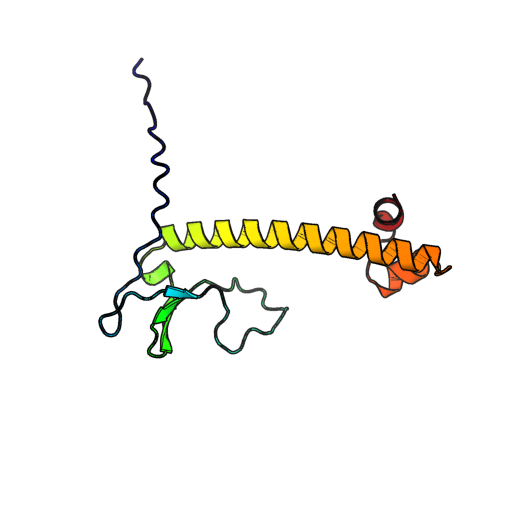 ARG A 1 93 ? -14.740 -0.550 13.026 1.00 97.00 93 ARG A N 1
ATOM 700 C CA . ARG A 1 93 ? -16.156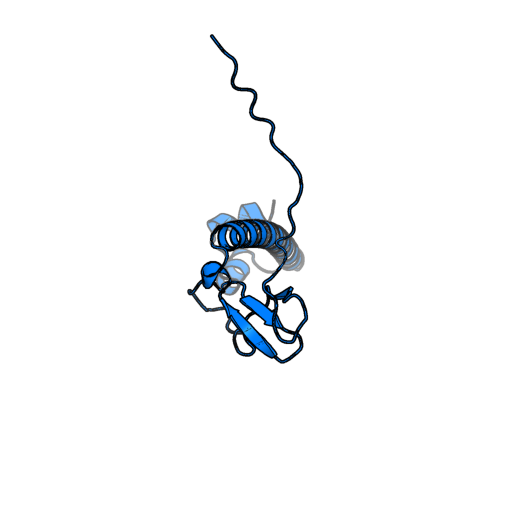 -0.260 13.319 1.00 97.00 93 ARG A CA 1
ATOM 701 C C . ARG A 1 93 ? -16.964 -1.522 13.587 1.00 97.00 93 ARG A C 1
ATOM 703 O O . ARG A 1 93 ? -17.640 -1.600 14.602 1.00 97.00 93 ARG A O 1
ATOM 710 N N . LYS A 1 94 ? -16.828 -2.550 12.743 1.00 97.81 94 LYS A N 1
ATOM 711 C CA . LYS A 1 94 ? -17.543 -3.826 12.930 1.00 97.81 94 LYS A CA 1
ATOM 712 C C . LYS A 1 94 ? -17.233 -4.497 14.267 1.00 97.81 94 LYS A C 1
ATOM 714 O O . LYS A 1 94 ? -18.124 -5.088 14.870 1.00 97.81 94 LYS A O 1
ATOM 719 N N . ALA A 1 95 ? -15.983 -4.443 14.720 1.00 97.62 95 ALA A N 1
ATOM 720 C CA . ALA A 1 95 ? -15.604 -5.001 16.013 1.00 97.62 95 ALA A CA 1
ATOM 721 C C . ALA A 1 95 ? -16.216 -4.199 17.173 1.00 97.62 95 ALA A C 1
ATOM 723 O O . ALA A 1 95 ? -16.726 -4.788 18.126 1.00 97.62 95 ALA A O 1
ATOM 724 N N . VAL A 1 96 ? -16.225 -2.870 17.071 1.00 97.25 96 VAL A N 1
ATOM 725 C CA . VAL A 1 96 ? -16.848 -1.997 18.075 1.00 97.25 96 VAL A CA 1
ATOM 726 C C . VAL A 1 96 ? -18.369 -2.172 18.114 1.00 97.25 96 VAL A C 1
ATOM 728 O O . VAL A 1 96 ? -18.926 -2.314 19.200 1.00 97.25 96 VAL A O 1
ATOM 731 N N . ASP A 1 97 ? -19.031 -2.284 16.961 1.00 97.56 97 ASP A N 1
ATOM 732 C CA . ASP A 1 97 ? -20.467 -2.591 16.858 1.00 97.56 97 ASP A CA 1
ATOM 733 C C . ASP A 1 97 ? -20.816 -3.952 17.487 1.00 97.56 97 ASP A C 1
ATOM 735 O O . ASP A 1 97 ? -21.910 -4.144 18.017 1.00 97.56 97 ASP A O 1
ATOM 739 N N . ALA A 1 98 ? -19.871 -4.897 17.476 1.00 98.00 98 ALA A N 1
ATOM 740 C CA . ALA A 1 98 ? -19.988 -6.185 18.160 1.00 98.00 98 ALA A CA 1
ATOM 741 C C . ALA A 1 98 ? -19.718 -6.108 19.680 1.00 98.00 98 ALA A C 1
ATOM 743 O O . ALA A 1 98 ? -19.728 -7.135 20.359 1.00 98.00 98 ALA A O 1
ATOM 744 N N . GLY A 1 99 ? -19.485 -4.910 20.226 1.00 97.69 99 GLY A N 1
ATOM 745 C CA . GLY A 1 99 ? -19.282 -4.658 21.653 1.00 97.69 99 GLY A CA 1
ATOM 746 C C . GLY A 1 99 ? -17.828 -4.737 22.122 1.00 97.69 99 GLY A C 1
ATOM 747 O O . GLY A 1 99 ? -17.582 -4.720 23.329 1.00 97.69 99 GLY A O 1
ATOM 748 N N . VAL A 1 100 ? -16.853 -4.827 21.211 1.00 97.69 100 VAL A N 1
ATOM 749 C CA . VAL A 1 100 ? -15.431 -4.803 21.584 1.00 97.69 100 VAL A CA 1
ATOM 750 C C . VAL A 1 100 ? -15.039 -3.390 22.019 1.00 97.69 100 VAL A C 1
ATOM 752 O O . VAL A 1 100 ? -15.368 -2.407 21.358 1.00 97.69 100 VAL A O 1
ATOM 755 N N . ASN A 1 101 ? -14.307 -3.278 23.129 1.00 97.19 101 ASN A N 1
ATOM 756 C CA . ASN A 1 101 ? -13.806 -1.991 23.602 1.00 97.19 101 ASN A CA 1
ATOM 757 C C . ASN A 1 101 ? -12.817 -1.376 22.577 1.00 97.19 101 ASN A C 1
ATOM 759 O O . ASN A 1 101 ? -11.811 -2.021 22.265 1.00 97.19 101 ASN A O 1
ATOM 763 N N . PRO A 1 102 ? -13.049 -0.141 22.086 1.00 96.12 102 PRO A N 1
ATOM 764 C CA . PRO A 1 102 ? -12.205 0.479 21.061 1.00 96.12 102 PRO A CA 1
ATOM 765 C C . PRO A 1 102 ? -10.744 0.674 21.480 1.00 96.12 102 PRO A C 1
ATOM 767 O O . PRO A 1 102 ? -9.845 0.504 20.664 1.00 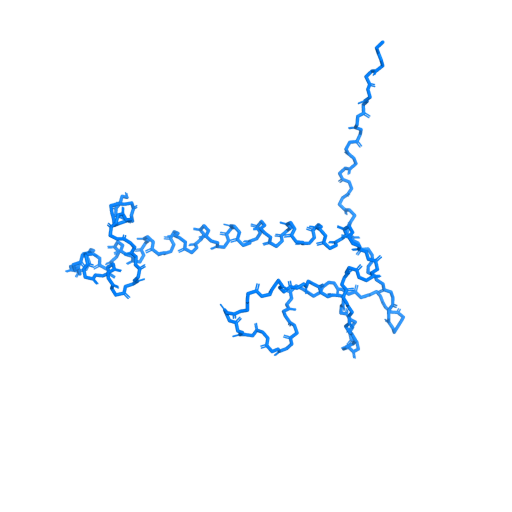96.12 102 PRO A O 1
ATOM 770 N N . GLN A 1 103 ? -10.485 1.016 22.744 1.00 96.69 103 GLN A N 1
ATOM 771 C CA . GLN A 1 103 ? -9.130 1.255 23.245 1.00 96.69 103 GLN A CA 1
ATOM 772 C C . GLN A 1 103 ? -8.327 -0.047 23.321 1.00 96.69 103 GLN A C 1
ATOM 774 O O . GLN A 1 103 ? -7.199 -0.094 22.837 1.00 96.69 103 GLN A O 1
ATOM 779 N N . ALA A 1 104 ? -8.928 -1.116 23.850 1.00 95.75 104 ALA A N 1
ATOM 780 C CA . ALA A 1 104 ? -8.302 -2.437 23.884 1.00 95.75 104 ALA A CA 1
ATOM 781 C C . ALA A 1 104 ? -8.059 -2.989 22.468 1.00 95.75 104 ALA A C 1
ATOM 783 O O . ALA A 1 104 ? -7.023 -3.595 22.198 1.00 95.75 104 ALA A O 1
ATOM 784 N N . LEU A 1 105 ? -8.997 -2.752 21.543 1.00 95.94 105 LEU A N 1
ATOM 785 C CA . LEU A 1 105 ? -8.834 -3.136 20.143 1.00 95.94 105 LEU A CA 1
ATOM 786 C C . LEU A 1 105 ? -7.681 -2.377 19.477 1.00 95.94 105 LEU A C 1
ATOM 788 O O . LEU A 1 105 ? -6.881 -2.991 18.774 1.00 95.94 105 LEU A O 1
ATOM 792 N N . ALA A 1 106 ? -7.584 -1.066 19.706 1.00 95.75 106 ALA A N 1
ATOM 793 C CA . ALA A 1 106 ? -6.519 -0.239 19.151 1.00 95.75 106 ALA A CA 1
ATOM 794 C C . ALA A 1 106 ? -5.135 -0.673 19.650 1.00 95.75 106 ALA A C 1
ATOM 796 O O . ALA A 1 106 ? -4.214 -0.804 18.847 1.00 95.75 106 ALA A O 1
ATOM 797 N N . GLU A 1 107 ? -5.011 -0.980 20.944 1.00 95.81 107 GLU A N 1
ATOM 798 C CA . GLU A 1 107 ? -3.771 -1.481 21.543 1.00 95.81 107 GLU A CA 1
ATOM 799 C C . GLU A 1 107 ? -3.297 -2.782 20.874 1.00 95.81 107 GLU A C 1
ATOM 801 O O . GLU A 1 107 ? -2.150 -2.870 20.436 1.00 95.81 107 GLU A O 1
ATOM 806 N N . VAL A 1 108 ? -4.186 -3.770 20.719 1.00 95.06 108 VAL A N 1
ATOM 807 C CA . VAL A 1 108 ? -3.841 -5.063 20.097 1.00 95.06 108 VAL A CA 1
ATOM 808 C C . VAL A 1 108 ? -3.566 -4.926 18.597 1.00 95.06 108 VAL A C 1
ATOM 810 O O . VAL A 1 108 ? -2.706 -5.625 18.062 1.00 95.06 108 VAL A O 1
ATOM 813 N N . ALA A 1 109 ? -4.277 -4.032 17.909 1.00 92.12 109 ALA A N 1
ATOM 814 C CA . ALA A 1 109 ? -4.107 -3.793 16.478 1.00 92.12 109 ALA A CA 1
ATOM 815 C C . ALA A 1 109 ? -2.922 -2.867 16.142 1.00 92.12 109 ALA A C 1
ATOM 817 O O . ALA A 1 109 ? -2.648 -2.646 14.963 1.00 92.12 109 ALA A O 1
ATOM 818 N N . GLY A 1 110 ? -2.232 -2.311 17.147 1.00 94.12 110 GLY A N 1
ATOM 819 C CA . GLY A 1 110 ? -1.158 -1.335 16.943 1.00 94.12 110 GLY A CA 1
ATOM 820 C C . GLY A 1 110 ? -1.642 -0.006 16.354 1.00 94.12 110 GLY A C 1
ATOM 821 O O . GLY A 1 110 ? -0.861 0.717 15.739 1.00 94.12 110 GLY A O 1
ATOM 822 N N . VAL A 1 111 ? -2.926 0.312 16.520 1.00 94.56 111 VAL A N 1
ATOM 823 C CA . VAL A 1 111 ? -3.529 1.569 16.076 1.00 94.56 111 VAL A CA 1
ATOM 824 C C . VAL A 1 111 ? -3.252 2.643 17.131 1.00 94.56 111 VAL A C 1
ATOM 826 O O . VAL A 1 111 ? -3.582 2.441 18.304 1.00 94.56 111 VAL A O 1
ATOM 829 N N . PRO A 1 112 ? -2.680 3.802 16.761 1.00 94.81 112 PRO A N 1
ATOM 830 C CA . PRO A 1 112 ? -2.487 4.897 17.702 1.00 94.81 112 PRO A CA 1
ATOM 831 C C . PRO A 1 112 ? -3.813 5.339 18.323 1.00 94.81 112 PRO A C 1
ATOM 833 O O . PRO A 1 112 ? -4.802 5.534 17.623 1.00 94.81 112 PRO A O 1
ATOM 836 N N . ALA A 1 113 ? -3.833 5.569 19.638 1.00 90.88 113 ALA A N 1
ATOM 837 C CA . ALA A 1 113 ? -5.061 5.951 20.343 1.00 90.88 113 ALA A CA 1
ATOM 838 C C . ALA A 1 113 ? -5.726 7.218 19.762 1.00 90.88 113 ALA A C 1
ATOM 840 O O . ALA A 1 113 ? -6.948 7.334 19.771 1.00 90.88 113 ALA A O 1
ATOM 841 N N . ALA A 1 114 ? -4.927 8.138 19.210 1.00 94.62 114 ALA A N 1
ATOM 842 C CA . ALA A 1 114 ? -5.406 9.350 18.546 1.00 94.62 114 ALA A CA 1
ATOM 843 C C . ALA A 1 114 ? -6.170 9.084 17.232 1.00 94.62 114 ALA A C 1
ATOM 845 O O . ALA A 1 114 ? -6.895 9.956 16.766 1.00 94.62 114 ALA A O 1
ATOM 846 N N . GLU A 1 115 ? -6.027 7.901 16.630 1.00 94.25 115 GLU A N 1
ATOM 847 C CA . GLU A 1 115 ? -6.702 7.529 15.381 1.00 94.25 115 GLU A CA 1
ATOM 848 C C . GLU A 1 115 ? -8.060 6.851 15.614 1.00 94.25 115 GLU A C 1
ATOM 850 O O . GLU A 1 115 ? -8.824 6.687 14.666 1.00 94.25 115 GLU A O 1
ATOM 855 N N . ILE A 1 116 ? -8.401 6.496 16.861 1.00 95.31 116 ILE A N 1
ATOM 856 C CA . ILE A 1 116 ? -9.649 5.786 17.187 1.00 95.31 116 ILE A CA 1
ATOM 857 C C . ILE A 1 116 ? -10.875 6.576 16.717 1.00 95.31 116 ILE A C 1
ATOM 859 O O . ILE A 1 116 ? -11.751 6.008 16.071 1.00 95.31 116 ILE A O 1
ATOM 863 N N . GLU A 1 117 ? -10.939 7.878 17.011 1.00 94.00 117 GLU A N 1
ATOM 864 C CA . GLU A 1 117 ? -12.072 8.718 16.601 1.00 94.00 117 GLU A CA 1
ATOM 865 C C . GLU A 1 117 ? -12.199 8.780 15.075 1.00 94.00 117 GLU A C 1
ATOM 867 O O . GLU A 1 117 ? -13.295 8.634 14.546 1.00 94.00 117 GLU A O 1
ATOM 872 N N . THR A 1 118 ? -11.077 8.897 14.361 1.00 94.44 118 THR A N 1
ATOM 873 C CA . THR A 1 118 ? -11.045 8.893 12.891 1.00 94.44 118 THR A CA 1
ATOM 874 C C . THR A 1 118 ? -11.533 7.569 12.305 1.00 94.44 118 THR A C 1
ATOM 876 O O . THR A 1 118 ? -12.209 7.565 11.281 1.00 94.44 118 THR A O 1
ATOM 879 N N . LEU A 1 119 ? -11.204 6.436 12.934 1.00 93.88 119 LEU A N 1
ATOM 880 C CA . LEU A 1 119 ? -11.652 5.116 12.481 1.00 93.88 119 LEU A CA 1
ATOM 881 C C . LEU A 1 119 ? -13.144 4.877 12.753 1.00 93.88 119 LEU A C 1
ATOM 883 O O . LEU A 1 119 ? -13.773 4.093 12.039 1.00 93.88 119 LEU A O 1
ATOM 887 N N . LEU A 1 120 ? -13.700 5.533 13.775 1.00 93.19 120 LEU A N 1
ATOM 888 C CA . LEU A 1 120 ? -15.102 5.411 14.180 1.00 93.19 120 LEU A CA 1
ATOM 889 C C . LEU A 1 120 ? -16.037 6.463 13.568 1.00 93.19 120 LEU A C 1
ATOM 891 O O . LEU A 1 120 ? -17.251 6.267 13.635 1.00 93.19 120 LEU A O 1
ATOM 895 N N . ALA A 1 121 ? -15.497 7.533 12.984 1.00 87.69 121 ALA A N 1
ATOM 896 C CA . ALA A 1 121 ? -16.245 8.504 12.184 1.00 87.69 121 ALA A CA 1
ATOM 897 C C . ALA A 1 121 ? -16.799 7.879 10.888 1.00 87.69 121 ALA A C 1
ATOM 899 O O . ALA A 1 121 ? -17.896 8.318 10.474 1.00 87.69 121 ALA A O 1
#

Radius of gyration: 22.11 Å; Cα contacts (8 Å, |Δi|>4): 92; chains: 1; bounding box: 42×55×54 Å